Protein AF-A0A497DJP7-F1 (afdb_monomer_lite)

pLDDT: mean 94.41, std 4.67, range [78.5, 98.56]

Structure (mmCIF, N/CA/C/O backbone):
data_AF-A0A497DJP7-F1
#
_entry.id   AF-A0A497DJP7-F1
#
loop_
_atom_site.group_PDB
_atom_site.id
_atom_site.type_symbol
_atom_site.label_atom_id
_atom_site.label_alt_id
_atom_site.label_comp_id
_atom_site.label_asym_id
_atom_site.label_entity_id
_atom_site.label_seq_id
_atom_site.pdbx_PDB_ins_code
_atom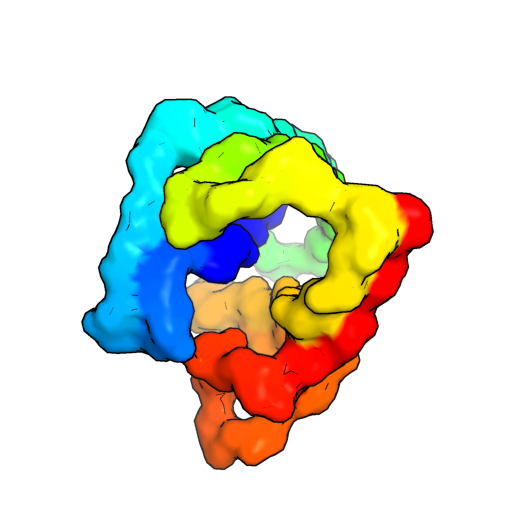_site.Cartn_x
_atom_site.Cartn_y
_atom_site.Cartn_z
_atom_site.occupancy
_atom_site.B_iso_or_equiv
_atom_site.auth_seq_id
_atom_site.auth_comp_id
_atom_site.auth_asym_id
_atom_site.auth_atom_id
_atom_site.pdbx_PDB_model_num
ATOM 1 N N . ASN A 1 1 ? -5.867 5.250 1.575 1.00 94.81 1 ASN A N 1
ATOM 2 C CA . ASN A 1 1 ? -5.118 4.385 0.644 1.00 94.81 1 ASN A CA 1
ATOM 3 C C . ASN A 1 1 ? -3.661 4.431 1.041 1.00 94.81 1 ASN A C 1
ATOM 5 O O . ASN A 1 1 ? -3.212 5.450 1.555 1.00 94.81 1 ASN A O 1
ATOM 9 N N . PHE A 1 2 ? -2.956 3.349 0.753 1.00 97.50 2 PHE A N 1
ATOM 10 C CA . PHE A 1 2 ? -1.506 3.320 0.703 1.00 97.50 2 PHE A CA 1
ATOM 11 C C . PHE A 1 2 ? -1.133 2.933 -0.726 1.00 97.50 2 PHE A C 1
ATOM 13 O O . PHE A 1 2 ? -1.683 1.970 -1.261 1.00 97.50 2 PHE A O 1
ATOM 20 N N . GLU A 1 3 ? -0.274 3.719 -1.358 1.00 97.69 3 GLU A N 1
ATOM 21 C CA . GLU A 1 3 ? 0.263 3.469 -2.692 1.00 97.69 3 GLU A CA 1
ATOM 22 C C . GLU A 1 3 ? 1.777 3.381 -2.574 1.00 97.69 3 GLU A C 1
ATOM 24 O O . GLU A 1 3 ? 2.403 4.250 -1.972 1.00 97.69 3 GLU A O 1
ATOM 29 N N . ILE A 1 4 ? 2.357 2.303 -3.096 1.00 98.19 4 ILE A N 1
ATOM 30 C CA . ILE A 1 4 ? 3.790 2.051 -3.004 1.00 98.19 4 ILE A CA 1
ATOM 31 C C . ILE A 1 4 ? 4.287 1.653 -4.389 1.00 98.19 4 ILE A C 1
ATOM 33 O O . ILE A 1 4 ? 3.709 0.773 -5.032 1.00 98.19 4 ILE A O 1
ATOM 37 N N . ASN A 1 5 ? 5.323 2.334 -4.878 1.00 97.12 5 ASN A N 1
ATOM 38 C CA . ASN A 1 5 ? 5.939 1.998 -6.163 1.00 97.12 5 ASN A CA 1
ATOM 39 C C . ASN A 1 5 ? 6.931 0.822 -6.020 1.00 97.12 5 ASN A C 1
ATOM 41 O O . ASN A 1 5 ? 7.230 0.366 -4.917 1.00 97.12 5 ASN A O 1
ATOM 45 N N . ALA A 1 6 ? 7.467 0.331 -7.140 1.00 96.75 6 ALA A N 1
ATOM 46 C CA . ALA A 1 6 ? 8.333 -0.855 -7.163 1.00 96.75 6 ALA A CA 1
ATOM 47 C C . ALA A 1 6 ? 9.664 -0.699 -6.394 1.00 96.75 6 ALA A C 1
ATOM 49 O O . ALA A 1 6 ? 10.309 -1.700 -6.098 1.00 96.75 6 ALA A O 1
ATOM 50 N N . ILE A 1 7 ? 10.050 0.535 -6.050 1.00 97.31 7 ILE A N 1
ATOM 51 C CA . ILE A 1 7 ? 11.262 0.863 -5.281 1.00 97.31 7 ILE A CA 1
ATOM 52 C C . ILE A 1 7 ? 10.952 1.221 -3.819 1.00 97.31 7 ILE A C 1
ATOM 54 O O . ILE A 1 7 ? 11.811 1.701 -3.083 1.00 97.31 7 ILE A O 1
ATOM 58 N N . GLY A 1 8 ? 9.711 0.995 -3.378 1.00 97.62 8 GLY A N 1
ATOM 59 C CA . GLY A 1 8 ? 9.308 1.154 -1.984 1.00 97.62 8 GLY A CA 1
ATOM 60 C C . GLY A 1 8 ? 8.992 2.588 -1.552 1.00 97.62 8 GLY A C 1
ATOM 61 O O . GLY A 1 8 ? 8.848 2.815 -0.352 1.00 97.62 8 GLY A O 1
ATOM 62 N N . THR A 1 9 ? 8.867 3.553 -2.472 1.00 97.50 9 THR A N 1
ATOM 63 C CA . THR A 1 9 ? 8.398 4.911 -2.144 1.00 97.50 9 THR A CA 1
ATOM 64 C C . THR A 1 9 ? 6.911 4.882 -1.822 1.00 97.50 9 THR A C 1
ATOM 66 O O . THR A 1 9 ? 6.120 4.374 -2.617 1.00 97.50 9 THR A O 1
ATOM 69 N N . VAL A 1 10 ? 6.533 5.457 -0.682 1.00 98.06 10 VAL A N 1
ATOM 70 C CA . VAL A 1 10 ? 5.177 5.372 -0.133 1.00 98.06 10 VAL A CA 1
ATOM 71 C C . VAL A 1 10 ? 4.426 6.692 -0.292 1.00 98.06 10 VAL A C 1
ATOM 73 O O . VAL A 1 10 ? 4.953 7.766 -0.018 1.00 98.06 10 VAL A O 1
ATOM 76 N N . LEU A 1 11 ? 3.154 6.589 -0.661 1.00 97.25 11 LEU A N 1
ATOM 77 C CA . LEU A 1 11 ? 2.143 7.631 -0.561 1.00 97.25 11 LEU A CA 1
ATOM 78 C C . LEU A 1 11 ? 0.993 7.115 0.313 1.00 97.25 11 LEU A C 1
ATOM 80 O O . LEU A 1 11 ? 0.479 6.019 0.095 1.00 97.25 11 LEU A O 1
ATOM 84 N N . GLY A 1 12 ? 0.545 7.920 1.275 1.00 96.88 12 GLY A N 1
ATOM 85 C CA . GLY A 1 12 ? -0.605 7.599 2.118 1.00 96.88 12 GLY A CA 1
ATOM 86 C C . GLY A 1 12 ? -1.581 8.763 2.202 1.00 96.88 12 GLY A C 1
ATOM 87 O O . GLY A 1 12 ? -1.180 9.913 2.388 1.00 96.88 12 GLY A O 1
ATOM 88 N N . ALA A 1 13 ? -2.874 8.468 2.083 1.00 95.62 13 ALA A N 1
ATOM 89 C CA . ALA A 1 13 ? -3.923 9.458 2.294 1.00 95.62 13 ALA A CA 1
ATOM 90 C C . ALA A 1 13 ? -5.208 8.841 2.863 1.00 95.62 13 ALA A C 1
ATOM 92 O O . ALA A 1 13 ? -5.523 7.670 2.643 1.00 95.62 13 ALA A O 1
ATOM 93 N N . PHE A 1 14 ? -5.993 9.646 3.570 1.00 94.38 14 PHE A N 1
ATOM 94 C CA . PHE A 1 14 ? -7.243 9.245 4.206 1.00 94.38 14 PHE A CA 1
ATOM 95 C C . PHE A 1 14 ? -8.385 10.174 3.800 1.00 94.38 14 PHE A C 1
ATOM 97 O O . PHE A 1 14 ? -8.211 11.384 3.719 1.00 94.38 14 PHE A O 1
ATOM 104 N N . GLY A 1 15 ? -9.565 9.619 3.540 1.00 90.56 15 GLY A N 1
ATOM 105 C CA . GLY A 1 15 ? -10.741 10.399 3.170 1.00 90.56 15 GLY A CA 1
ATOM 106 C C . GLY A 1 15 ? -11.791 9.560 2.454 1.00 90.56 15 GLY A C 1
ATOM 107 O O . GLY A 1 15 ? -11.503 8.469 1.955 1.00 90.56 15 GLY A O 1
ATOM 108 N N . LYS A 1 16 ? -13.016 10.088 2.403 1.00 81.12 16 LYS A N 1
ATOM 109 C CA . LYS A 1 16 ? -14.198 9.384 1.880 1.00 81.12 16 LYS A CA 1
ATOM 110 C C . LYS A 1 16 ? -14.104 9.074 0.381 1.00 81.12 16 LYS A C 1
ATOM 112 O O . LYS A 1 16 ? -14.592 8.039 -0.060 1.00 81.12 16 LYS A O 1
ATOM 117 N N . ASP A 1 17 ? -13.483 9.963 -0.389 1.00 78.94 17 ASP A N 1
ATOM 118 C CA . ASP A 1 17 ? -13.320 9.857 -1.841 1.00 78.94 17 ASP A CA 1
ATOM 119 C C . ASP A 1 17 ? -11.981 10.470 -2.290 1.00 78.94 17 ASP A C 1
ATOM 121 O O . ASP A 1 17 ? -11.126 10.768 -1.457 1.00 78.94 17 ASP A O 1
ATOM 125 N N . ARG A 1 18 ? -11.769 10.611 -3.605 1.00 78.50 18 ARG A N 1
ATOM 126 C CA . ARG A 1 18 ? -10.549 11.187 -4.201 1.00 78.50 18 ARG A CA 1
ATOM 127 C C . ARG A 1 18 ? -10.429 12.712 -4.089 1.00 78.50 18 ARG A C 1
ATOM 129 O O . ARG A 1 18 ? -9.335 13.231 -4.264 1.00 78.50 18 ARG A O 1
ATOM 136 N N . HIS A 1 19 ? -11.520 13.432 -3.840 1.00 81.38 19 HIS A N 1
ATOM 137 C CA . HIS A 1 19 ? -11.554 14.898 -3.857 1.00 81.38 19 HIS A CA 1
ATOM 138 C C . HIS A 1 19 ? -11.325 15.515 -2.474 1.00 81.38 19 HIS A C 1
ATOM 140 O O . HIS A 1 19 ? -10.943 16.678 -2.383 1.00 81.38 19 HIS A O 1
ATOM 146 N N . LYS A 1 20 ? -11.557 14.757 -1.396 1.00 81.00 20 LYS A N 1
ATOM 147 C CA . LYS A 1 20 ? -11.434 15.237 -0.010 1.00 81.00 20 LYS A CA 1
ATOM 148 C C . LYS A 1 20 ? -10.549 14.315 0.822 1.00 81.00 20 LYS A C 1
ATOM 150 O O . LYS A 1 20 ? -11.035 13.640 1.732 1.00 81.00 20 LYS A O 1
ATOM 155 N N . ARG A 1 21 ? -9.259 14.261 0.478 1.00 89.25 21 ARG A N 1
ATOM 156 C CA . ARG A 1 21 ? -8.266 13.465 1.208 1.00 89.25 21 ARG A CA 1
ATOM 157 C C . ARG A 1 21 ? -7.293 14.318 2.001 1.00 89.25 21 ARG A C 1
ATOM 159 O O . ARG A 1 21 ? -6.850 15.363 1.542 1.00 89.25 21 ARG A O 1
ATOM 166 N N . LEU A 1 22 ? -6.944 13.808 3.172 1.00 93.62 22 LEU A N 1
ATOM 167 C CA . LEU A 1 22 ? -5.860 14.277 4.014 1.00 93.62 22 LEU A CA 1
ATOM 168 C C . LEU A 1 22 ? -4.657 13.369 3.771 1.00 93.62 22 LEU A C 1
ATOM 170 O O . LEU A 1 22 ? -4.761 12.151 3.932 1.00 93.62 22 LEU A O 1
ATOM 174 N N . HIS A 1 23 ? -3.533 13.947 3.361 1.00 95.06 23 HIS A N 1
ATOM 175 C CA . HIS A 1 23 ? -2.282 13.201 3.282 1.00 95.06 23 HIS A CA 1
ATOM 176 C C . HIS A 1 23 ? -1.799 12.852 4.686 1.00 95.06 23 HIS A C 1
ATOM 178 O O . HIS A 1 23 ? -1.940 13.646 5.619 1.00 95.06 23 HIS A O 1
ATOM 184 N N . LEU A 1 24 ? -1.255 11.647 4.833 1.00 96.25 24 LEU A N 1
ATOM 185 C CA . LEU A 1 24 ? -0.600 11.265 6.075 1.00 96.25 24 LEU A CA 1
ATOM 186 C C . LEU A 1 24 ? 0.683 12.097 6.228 1.00 96.25 24 LEU A C 1
ATOM 188 O O . LEU A 1 24 ? 1.410 12.247 5.245 1.00 96.25 24 LEU A O 1
ATOM 192 N N . PRO A 1 25 ? 0.983 12.613 7.431 1.00 95.94 25 PRO A N 1
ATOM 193 C CA . PRO A 1 25 ? 2.267 13.247 7.699 1.00 95.94 25 PRO A CA 1
ATOM 194 C C . PRO A 1 25 ? 3.441 12.285 7.478 1.00 95.94 25 PRO A C 1
ATOM 196 O O . PRO A 1 25 ? 3.334 11.088 7.761 1.00 95.94 25 PRO A O 1
ATOM 199 N N . ASP A 1 26 ? 4.593 12.825 7.079 1.00 95.88 26 ASP A N 1
ATOM 200 C CA . ASP A 1 26 ? 5.815 12.047 6.828 1.00 95.88 26 ASP A CA 1
ATOM 201 C C . ASP A 1 26 ? 6.256 11.213 8.039 1.00 95.88 26 ASP A C 1
ATOM 203 O O . ASP A 1 26 ? 6.796 10.123 7.880 1.00 95.88 26 ASP A O 1
ATOM 207 N N . SER A 1 27 ? 5.969 11.679 9.260 1.00 96.75 27 SER A N 1
ATOM 208 C CA . SER A 1 27 ? 6.259 10.964 10.511 1.00 96.75 27 SER A CA 1
ATOM 209 C C . SER A 1 27 ? 5.479 9.655 10.687 1.00 96.75 27 SER A C 1
ATOM 211 O O . SER A 1 27 ? 5.882 8.816 11.495 1.00 96.75 27 SER A O 1
ATOM 213 N N . PHE A 1 28 ? 4.370 9.481 9.964 1.00 97.31 28 PHE A N 1
ATOM 214 C CA . PHE A 1 28 ? 3.626 8.224 9.888 1.00 97.31 28 PHE A CA 1
ATOM 215 C C . PHE A 1 28 ? 4.040 7.407 8.667 1.00 97.31 28 PHE A C 1
ATOM 217 O O . PHE A 1 28 ? 4.189 6.194 8.779 1.00 97.31 28 PHE A O 1
ATOM 224 N N . LEU A 1 29 ? 4.263 8.058 7.520 1.00 97.19 29 LEU A N 1
ATOM 225 C CA . LEU A 1 29 ? 4.703 7.375 6.299 1.00 97.19 29 LEU A CA 1
ATOM 226 C C . LEU A 1 29 ? 6.058 6.685 6.483 1.00 97.19 29 LEU A C 1
ATOM 228 O O . LEU A 1 29 ? 6.226 5.557 6.033 1.00 97.19 29 LEU A O 1
ATOM 232 N N . SER A 1 30 ? 6.991 7.316 7.200 1.00 96.44 30 SER A N 1
ATOM 233 C CA . SER A 1 30 ? 8.323 6.764 7.481 1.00 96.44 30 SER A CA 1
ATOM 234 C C . SER A 1 30 ? 8.318 5.528 8.385 1.00 96.44 30 SER A C 1
ATOM 236 O O . SER A 1 30 ? 9.340 4.856 8.489 1.00 96.44 30 SER A O 1
ATOM 238 N N . ARG A 1 31 ? 7.183 5.211 9.025 1.00 97.69 31 ARG A N 1
ATOM 239 C CA . ARG A 1 31 ? 7.011 3.994 9.834 1.00 97.69 31 ARG A CA 1
ATOM 240 C C . ARG A 1 31 ? 6.594 2.784 9.005 1.00 97.69 31 ARG A C 1
ATOM 242 O O . ARG A 1 31 ? 6.647 1.670 9.508 1.00 97.69 31 ARG A O 1
ATOM 249 N N . ILE A 1 32 ? 6.133 2.992 7.771 1.00 98.31 32 ILE A N 1
ATOM 250 C CA . ILE A 1 32 ? 5.796 1.892 6.870 1.00 98.31 32 ILE A CA 1
ATOM 251 C C . ILE A 1 32 ? 7.104 1.299 6.362 1.00 98.31 32 ILE A C 1
ATOM 253 O O . ILE A 1 32 ? 7.855 1.956 5.640 1.00 98.31 32 ILE A O 1
ATOM 257 N N . GLU A 1 33 ? 7.372 0.050 6.722 1.00 98.38 33 GLU A N 1
ATOM 258 C CA . GLU A 1 33 ? 8.567 -0.641 6.256 1.00 98.38 33 GLU A CA 1
ATOM 259 C C . GLU A 1 33 ? 8.305 -1.227 4.873 1.00 98.38 33 GLU A C 1
ATOM 261 O O . GLU A 1 33 ? 7.294 -1.896 4.644 1.00 98.38 33 GLU A O 1
ATOM 266 N N . THR A 1 34 ? 9.227 -0.989 3.941 1.00 98.44 34 THR A N 1
ATOM 267 C CA . THR A 1 34 ? 9.155 -1.515 2.577 1.00 98.44 34 THR A CA 1
ATOM 268 C C . THR A 1 34 ? 10.426 -2.283 2.238 1.00 98.44 34 THR A C 1
ATOM 270 O O . THR A 1 34 ? 11.544 -1.807 2.464 1.00 98.44 34 THR A O 1
ATOM 273 N N . THR A 1 35 ? 10.259 -3.482 1.678 1.00 98.56 35 THR A N 1
ATOM 274 C CA . THR A 1 35 ? 11.360 -4.325 1.185 1.00 98.56 35 THR A CA 1
ATOM 275 C C . THR A 1 35 ? 11.151 -4.600 -0.306 1.00 98.56 35 THR A C 1
ATOM 277 O O . THR A 1 35 ? 10.519 -5.598 -0.659 1.00 98.56 35 THR A O 1
ATOM 280 N N . PRO A 1 36 ? 11.599 -3.684 -1.186 1.00 98.12 36 PRO A N 1
ATOM 281 C CA . PRO A 1 36 ? 11.538 -3.856 -2.636 1.00 98.12 36 PRO A CA 1
ATOM 282 C C . PRO A 1 36 ? 12.675 -4.755 -3.141 1.00 98.12 36 PRO A C 1
ATOM 284 O O . PRO A 1 36 ? 13.835 -4.558 -2.778 1.00 98.12 36 PRO A O 1
ATOM 287 N N . SER A 1 37 ? 12.374 -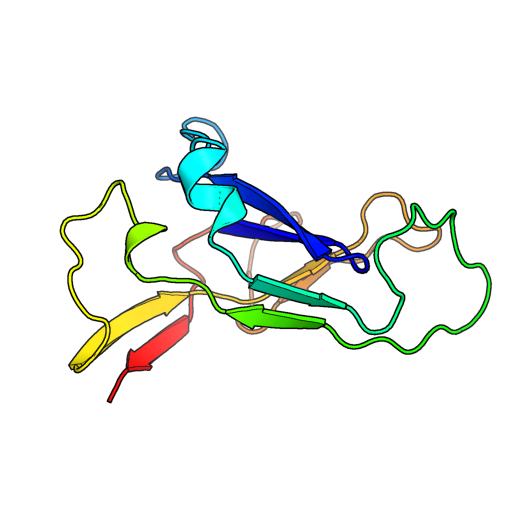5.695 -4.041 1.00 98.00 37 SER A N 1
ATOM 288 C CA . SER A 1 37 ? 13.400 -6.561 -4.645 1.00 98.00 37 SER A CA 1
ATOM 289 C C . SER A 1 37 ? 14.285 -5.845 -5.675 1.00 98.00 37 SER A C 1
ATOM 291 O O . SER A 1 37 ? 15.349 -6.351 -6.016 1.00 98.00 37 SER A O 1
ATOM 293 N N . LEU A 1 38 ? 13.853 -4.688 -6.192 1.00 95.94 38 LEU A N 1
ATOM 294 C CA . LEU A 1 38 ? 14.594 -3.891 -7.183 1.00 95.94 38 LEU A CA 1
ATOM 295 C C . LEU A 1 38 ? 15.540 -2.854 -6.555 1.00 95.94 38 LEU A C 1
ATOM 297 O O . LEU A 1 38 ? 16.161 -2.078 -7.274 1.00 95.94 38 LEU A O 1
ATOM 301 N N . GLY A 1 39 ? 15.647 -2.820 -5.225 1.00 96.31 39 GLY A N 1
ATOM 302 C CA . GLY A 1 39 ? 16.353 -1.754 -4.519 1.00 96.31 39 GLY A CA 1
ATOM 303 C C . GLY A 1 39 ? 15.517 -0.477 -4.387 1.00 96.31 39 GLY A C 1
ATOM 304 O O . GLY A 1 39 ? 14.307 -0.481 -4.613 1.00 96.31 39 GLY A O 1
ATOM 305 N N . ARG A 1 40 ? 16.164 0.606 -3.940 1.00 97.06 40 ARG A N 1
ATOM 306 C CA . ARG A 1 40 ? 15.509 1.888 -3.605 1.00 97.06 40 ARG A CA 1
ATOM 307 C C . ARG A 1 40 ? 15.907 3.051 -4.510 1.00 97.06 40 ARG A C 1
ATOM 309 O O . ARG A 1 40 ? 15.336 4.132 -4.385 1.00 97.06 40 ARG A O 1
ATOM 316 N N . ASP A 1 41 ? 16.881 2.842 -5.386 1.00 96.38 41 ASP A N 1
ATOM 317 C CA . ASP A 1 41 ? 17.313 3.870 -6.324 1.00 96.38 41 ASP A CA 1
ATOM 318 C C . ASP A 1 41 ? 16.214 4.147 -7.350 1.00 96.38 41 ASP A C 1
ATOM 320 O O . ASP A 1 41 ? 15.377 3.292 -7.637 1.00 96.38 41 ASP A O 1
ATOM 324 N N . SER A 1 42 ? 16.197 5.360 -7.902 1.00 93.81 42 SER A N 1
ATOM 325 C CA . SER A 1 42 ? 15.249 5.694 -8.963 1.00 93.81 42 SER A CA 1
ATOM 326 C C . SER A 1 42 ? 15.523 4.832 -10.191 1.00 93.81 42 SER A C 1
ATOM 328 O O . SER A 1 42 ? 16.648 4.785 -10.683 1.00 93.81 42 SER A O 1
ATOM 330 N N . ILE A 1 43 ? 14.476 4.201 -10.714 1.00 90.44 43 ILE A N 1
ATOM 331 C CA . ILE A 1 43 ? 14.548 3.356 -11.904 1.00 90.44 43 ILE A CA 1
ATOM 332 C C . ILE A 1 43 ? 13.807 4.065 -13.035 1.00 90.44 43 ILE A C 1
ATOM 334 O O . ILE A 1 43 ? 12.659 4.487 -12.871 1.00 90.44 43 ILE A O 1
ATOM 338 N N . GLU A 1 44 ? 14.472 4.220 -14.178 1.00 86.38 44 GLU A N 1
ATOM 339 C CA . GLU A 1 44 ? 13.811 4.661 -15.405 1.00 86.38 44 GLU A CA 1
ATOM 340 C C . GLU A 1 44 ? 12.904 3.557 -15.968 1.00 86.38 44 GLU A C 1
ATOM 342 O O . GLU A 1 44 ? 12.801 2.461 -15.424 1.00 86.38 44 GLU A O 1
ATOM 347 N N . SER A 1 45 ? 12.185 3.831 -17.055 1.00 80.25 45 SER A N 1
ATOM 348 C CA . SER A 1 45 ? 11.313 2.809 -17.638 1.00 80.25 45 SER A CA 1
ATOM 349 C C . SER A 1 45 ? 12.124 1.585 -18.073 1.00 80.25 45 SER A C 1
ATOM 351 O O . SER A 1 45 ? 13.007 1.689 -18.917 1.00 80.25 45 SER A O 1
ATOM 353 N N . LEU A 1 46 ? 11.797 0.422 -17.508 1.00 81.25 46 LEU A N 1
ATOM 354 C CA . LEU A 1 46 ? 12.367 -0.859 -17.914 1.00 81.25 46 LEU A CA 1
ATOM 355 C C . LEU A 1 46 ? 11.623 -1.349 -19.163 1.00 81.25 46 LEU A C 1
ATOM 357 O O . LEU A 1 46 ? 10.410 -1.561 -19.126 1.00 81.25 46 LEU A O 1
ATOM 361 N N . ASP A 1 47 ? 12.339 -1.498 -20.277 1.00 80.00 47 ASP A N 1
ATOM 362 C CA . ASP A 1 47 ? 11.776 -1.986 -21.547 1.00 80.00 47 ASP A CA 1
ATOM 363 C C . ASP A 1 47 ? 11.703 -3.519 -21.627 1.00 80.00 47 ASP A C 1
ATOM 365 O O . ASP A 1 47 ? 11.016 -4.074 -22.488 1.00 80.00 47 ASP A O 1
ATOM 369 N N . GLU A 1 48 ? 12.404 -4.208 -20.731 1.00 85.56 48 GLU A N 1
ATOM 370 C CA . GLU A 1 48 ? 12.461 -5.662 -20.666 1.00 85.56 48 GLU A CA 1
ATOM 371 C C . GLU A 1 48 ? 11.460 -6.252 -19.668 1.00 85.56 48 GLU A C 1
ATOM 373 O O . GLU A 1 48 ? 10.865 -5.570 -18.831 1.00 85.56 48 GLU A O 1
ATOM 378 N N . ARG A 1 49 ? 11.252 -7.567 -19.760 1.00 90.25 49 ARG A N 1
ATOM 379 C CA . ARG A 1 49 ? 10.403 -8.281 -18.810 1.00 90.25 49 ARG A CA 1
ATOM 380 C C . ARG A 1 49 ? 11.078 -8.306 -17.440 1.00 90.25 49 ARG A C 1
ATOM 382 O O . ARG A 1 49 ? 12.004 -9.079 -17.222 1.00 90.25 49 ARG A O 1
ATOM 389 N N . THR A 1 50 ? 10.541 -7.535 -16.505 1.00 92.50 50 THR A N 1
ATOM 390 C CA . THR A 1 50 ? 11.038 -7.470 -15.127 1.00 92.50 50 THR A CA 1
ATOM 391 C C . THR A 1 50 ? 10.128 -8.230 -14.168 1.00 92.50 50 THR A C 1
ATOM 393 O O . THR A 1 50 ? 8.921 -7.985 -14.114 1.00 92.50 50 THR A O 1
ATOM 396 N N . THR A 1 51 ? 10.719 -9.115 -13.368 1.00 95.94 51 THR A N 1
ATOM 397 C CA . THR A 1 51 ? 10.071 -9.716 -12.197 1.00 95.94 51 THR A CA 1
ATOM 398 C C . THR A 1 51 ? 10.512 -8.958 -10.955 1.00 95.94 51 THR A C 1
ATOM 400 O O . THR A 1 51 ? 11.702 -8.704 -10.781 1.00 95.94 51 THR A O 1
ATOM 403 N N . TRP A 1 52 ? 9.567 -8.605 -10.091 1.00 96.56 52 TRP A N 1
ATOM 404 C CA . TRP A 1 52 ? 9.867 -7.972 -8.815 1.00 96.56 52 TRP A CA 1
ATOM 405 C C . TRP A 1 52 ? 8.829 -8.324 -7.763 1.00 96.56 52 TRP A C 1
ATOM 407 O O . TRP A 1 52 ? 7.683 -8.649 -8.078 1.00 96.56 52 TRP A O 1
ATOM 417 N N . GLU A 1 53 ? 9.256 -8.218 -6.514 1.00 98.31 53 GLU A N 1
ATOM 418 C CA . GLU A 1 53 ? 8.442 -8.415 -5.326 1.00 98.31 53 GLU A CA 1
ATOM 419 C C . GLU A 1 53 ? 8.573 -7.194 -4.412 1.00 98.31 53 GLU A C 1
ATOM 421 O O . GLU A 1 53 ? 9.574 -6.469 -4.436 1.00 98.31 53 GLU A O 1
ATOM 426 N N . LEU A 1 54 ? 7.539 -6.955 -3.608 1.00 98.31 54 LEU A N 1
ATOM 427 C CA . LEU A 1 54 ? 7.510 -5.889 -2.617 1.00 98.31 54 LEU A CA 1
ATOM 428 C C . LEU A 1 54 ? 6.749 -6.368 -1.386 1.00 98.31 54 LEU A C 1
ATOM 430 O O . LEU A 1 54 ? 5.556 -6.662 -1.463 1.00 98.31 54 LEU A O 1
ATOM 434 N N . SER A 1 55 ? 7.443 -6.379 -0.252 1.00 98.31 55 SER A N 1
ATOM 435 C CA . SER A 1 55 ? 6.856 -6.661 1.058 1.00 98.31 55 SER A CA 1
ATOM 436 C C . SER A 1 55 ? 6.673 -5.372 1.851 1.00 98.31 55 SER A C 1
ATOM 438 O O . SER A 1 55 ? 7.519 -4.475 1.783 1.00 98.31 55 SER A O 1
ATOM 440 N N . LEU A 1 56 ? 5.574 -5.292 2.604 1.00 98.25 56 LEU A N 1
ATOM 441 C CA . LEU A 1 56 ? 5.189 -4.125 3.393 1.00 98.25 56 LEU A CA 1
ATOM 442 C C . LEU A 1 56 ? 4.888 -4.535 4.835 1.00 98.25 56 LEU A C 1
ATOM 444 O O . LEU A 1 56 ? 4.161 -5.503 5.055 1.00 98.25 56 LEU A O 1
ATOM 448 N N . VAL A 1 57 ? 5.360 -3.745 5.795 1.00 98.31 57 VAL A N 1
ATOM 449 C CA . VAL A 1 57 ? 4.845 -3.740 7.170 1.00 98.31 57 VAL A CA 1
ATOM 450 C C . VAL A 1 57 ? 4.167 -2.395 7.378 1.00 98.31 57 VAL A C 1
ATOM 452 O O . VAL A 1 57 ? 4.808 -1.353 7.267 1.00 98.31 57 VAL A O 1
ATOM 455 N N . ILE A 1 58 ? 2.857 -2.409 7.628 1.00 97.56 58 ILE A N 1
ATOM 456 C CA . ILE A 1 58 ? 2.051 -1.201 7.843 1.00 97.56 58 ILE A CA 1
ATOM 457 C C . ILE A 1 58 ? 1.633 -1.178 9.318 1.00 97.56 58 ILE A C 1
ATOM 459 O O . ILE A 1 58 ? 0.709 -1.908 9.686 1.00 97.56 58 ILE A O 1
ATOM 463 N N . PRO A 1 59 ? 2.300 -0.379 10.170 1.00 96.94 59 PRO A N 1
ATOM 464 C CA . PRO A 1 59 ? 1.954 -0.292 11.586 1.00 96.94 59 PRO A CA 1
ATOM 465 C C . PRO A 1 59 ? 0.551 0.277 11.810 1.00 96.94 59 PRO A C 1
ATOM 467 O O . PRO A 1 59 ? 0.062 1.086 11.013 1.00 96.94 59 PRO A O 1
ATOM 470 N N . ILE A 1 60 ? -0.092 -0.104 12.915 1.00 96.38 60 ILE A N 1
ATOM 471 C CA . ILE A 1 60 ? -1.466 0.313 13.233 1.00 96.38 60 ILE A CA 1
ATOM 472 C C . ILE A 1 60 ? -1.587 1.835 13.397 1.00 96.38 60 ILE A C 1
ATOM 474 O O . ILE A 1 60 ? -2.586 2.441 13.021 1.00 96.38 60 ILE A O 1
ATOM 478 N N . GLU A 1 61 ? -0.516 2.483 13.847 1.00 95.44 61 GLU A N 1
ATOM 479 C CA . GLU A 1 61 ? -0.422 3.925 14.058 1.00 95.44 61 GLU A CA 1
ATOM 480 C C . GLU A 1 61 ? -0.538 4.716 12.751 1.00 95.44 61 GLU A C 1
ATOM 482 O O . GLU A 1 61 ? -0.847 5.906 12.769 1.00 95.44 61 GLU A O 1
ATOM 487 N N . THR A 1 62 ? -0.306 4.073 11.600 1.00 96.38 62 THR A N 1
ATOM 488 C CA . THR A 1 62 ? -0.497 4.701 10.284 1.00 96.38 62 THR A CA 1
ATOM 489 C C . THR A 1 62 ? -1.971 4.966 9.983 1.00 96.38 62 THR A C 1
ATOM 491 O O . THR A 1 62 ? -2.289 5.872 9.212 1.00 96.38 62 THR A O 1
ATOM 494 N N . PHE A 1 63 ? -2.897 4.280 10.661 1.00 95.44 63 PHE A N 1
ATOM 495 C CA . PHE A 1 63 ? -4.324 4.598 10.655 1.00 95.44 63 PHE A CA 1
ATOM 496 C C . PHE A 1 63 ? -4.644 5.774 11.599 1.00 95.44 63 PHE A C 1
ATOM 498 O O . PHE A 1 63 ? -5.655 5.766 12.297 1.00 95.44 63 PHE A O 1
ATOM 505 N N . HIS A 1 64 ? -3.805 6.816 11.591 1.00 93.50 64 HIS A N 1
ATOM 506 C CA . HIS A 1 64 ? -3.807 7.948 12.529 1.00 93.50 64 HIS A CA 1
ATOM 507 C C . HIS A 1 64 ? -5.138 8.718 12.623 1.00 93.50 64 HIS A C 1
ATOM 509 O O . HIS A 1 64 ? -5.448 9.309 13.652 1.00 93.50 64 HIS A O 1
ATOM 515 N N . PHE A 1 65 ? -5.945 8.707 11.559 1.00 92.81 65 PHE A N 1
ATOM 516 C CA . PHE A 1 65 ? -7.270 9.341 11.540 1.00 92.81 65 PHE A CA 1
ATOM 517 C C . PHE A 1 65 ? -8.388 8.461 12.126 1.00 92.81 65 PHE A C 1
ATOM 519 O O . PHE A 1 65 ? -9.560 8.830 12.063 1.00 92.81 65 PHE A O 1
ATOM 526 N N . SER A 1 66 ? -8.044 7.287 12.654 1.00 91.50 66 SER A N 1
ATOM 527 C CA . SER A 1 66 ? -8.957 6.354 13.311 1.00 91.50 66 SER A CA 1
ATOM 528 C C . SER A 1 66 ? -8.590 6.182 14.785 1.00 91.50 66 SER A C 1
ATOM 530 O O . SER A 1 66 ? -7.489 6.522 15.204 1.00 91.50 66 SER A O 1
ATOM 532 N N . THR A 1 67 ? -9.505 5.614 15.567 1.00 92.31 67 THR A N 1
ATOM 533 C CA . THR A 1 67 ? -9.267 5.209 16.963 1.00 92.31 67 THR A CA 1
ATOM 534 C C . THR A 1 67 ? -8.852 3.736 17.061 1.00 92.31 67 THR A C 1
ATOM 536 O O . THR A 1 67 ? -9.170 3.066 18.038 1.00 92.31 67 THR A O 1
ATOM 539 N N . LEU A 1 68 ? -8.254 3.190 16.000 1.00 94.19 68 LEU A N 1
ATOM 540 C CA . LEU A 1 68 ? -7.912 1.778 15.901 1.00 94.19 68 LEU A CA 1
ATOM 541 C C . LEU A 1 68 ? -6.624 1.489 16.680 1.00 94.19 68 LEU A C 1
ATOM 543 O O . LEU A 1 68 ? -5.571 2.029 16.353 1.00 94.19 68 LEU A O 1
ATOM 547 N N . GLU A 1 69 ? -6.708 0.623 17.688 1.00 94.88 69 GLU A N 1
ATOM 548 C CA . GLU A 1 69 ? -5.559 0.243 18.530 1.00 94.88 69 GLU A CA 1
ATOM 549 C C . GLU A 1 69 ? -4.981 -1.131 18.162 1.00 94.88 69 GLU A C 1
ATOM 551 O O . GLU A 1 69 ? -3.814 -1.417 18.411 1.00 94.88 69 GLU A O 1
ATOM 556 N N . THR A 1 70 ? -5.791 -1.992 17.545 1.00 95.88 70 THR A N 1
ATOM 557 C CA . THR A 1 70 ? -5.416 -3.345 17.126 1.00 95.88 70 THR A CA 1
ATOM 558 C C . THR A 1 70 ? -6.231 -3.762 15.907 1.00 95.88 70 THR A C 1
ATOM 560 O O . THR A 1 70 ? -7.323 -3.244 15.681 1.00 95.88 70 THR A O 1
ATOM 563 N N . LEU A 1 71 ? -5.702 -4.706 15.127 1.00 95.31 71 LEU A N 1
ATOM 564 C CA . LEU A 1 71 ? -6.449 -5.373 14.060 1.00 95.31 71 LEU A CA 1
ATOM 565 C C . LEU A 1 71 ? -7.070 -6.693 14.510 1.00 95.31 71 LEU A C 1
ATOM 567 O O . LEU A 1 71 ? -7.936 -7.189 13.808 1.00 95.31 71 LEU A O 1
ATOM 571 N N . SER A 1 72 ? -6.663 -7.279 15.639 1.00 96.38 72 SER A N 1
ATOM 572 C CA . SER A 1 72 ? -7.187 -8.595 16.026 1.00 96.38 72 SER A CA 1
ATOM 573 C C . SER A 1 72 ? -8.701 -8.540 16.245 1.00 96.38 72 SER A C 1
ATOM 575 O O . SER A 1 72 ? -9.208 -7.644 16.924 1.00 96.38 72 SER A O 1
ATOM 577 N N . GLY A 1 73 ? -9.418 -9.469 15.614 1.00 96.44 73 GLY A N 1
ATOM 578 C CA . GLY A 1 73 ? -10.878 -9.526 15.606 1.00 96.44 73 GLY A CA 1
ATOM 579 C C . GLY A 1 73 ? -11.575 -8.464 14.747 1.00 96.44 73 GLY A C 1
ATOM 580 O O . GLY A 1 73 ? -12.799 -8.353 14.810 1.00 96.44 73 GLY A O 1
ATOM 581 N N . VAL A 1 74 ? -10.846 -7.656 13.968 1.00 96.44 74 VAL A N 1
ATOM 582 C CA . VAL A 1 74 ? -11.443 -6.597 13.141 1.00 96.44 74 VAL A CA 1
ATOM 583 C C . VAL A 1 74 ? -11.943 -7.163 11.815 1.00 96.44 74 VAL A C 1
ATOM 585 O O . VAL A 1 74 ? -11.180 -7.723 11.028 1.00 96.44 74 VAL A O 1
ATOM 588 N N . ASP A 1 75 ? -13.218 -6.920 11.518 1.00 96.69 75 ASP A N 1
ATOM 589 C CA . ASP A 1 75 ? -13.757 -7.033 10.166 1.00 96.69 75 ASP A CA 1
ATOM 590 C C . ASP A 1 75 ? -13.570 -5.706 9.423 1.00 96.69 75 ASP A C 1
ATOM 592 O O . ASP A 1 75 ? -14.154 -4.672 9.762 1.00 96.69 75 ASP A O 1
ATOM 596 N N . ALA A 1 76 ? -12.748 -5.733 8.381 1.00 96.06 76 ALA A N 1
ATOM 597 C CA . ALA A 1 76 ? -12.425 -4.583 7.556 1.00 96.06 76 ALA A CA 1
ATOM 598 C C . ALA A 1 76 ? -12.928 -4.762 6.122 1.00 96.06 76 ALA A C 1
ATOM 600 O O . ALA A 1 76 ? -13.163 -5.868 5.638 1.00 96.06 76 ALA A O 1
ATOM 601 N N . HIS A 1 77 ? -13.035 -3.643 5.409 1.00 96.94 77 HIS A N 1
ATOM 602 C CA . HIS A 1 77 ? -13.261 -3.637 3.970 1.00 96.94 77 HIS A CA 1
ATOM 603 C C . HIS A 1 77 ? -12.046 -3.039 3.268 1.00 96.94 77 HIS A C 1
ATOM 605 O O . HIS A 1 77 ? -11.639 -1.918 3.576 1.00 96.94 77 HIS A O 1
ATOM 611 N N . ALA A 1 78 ? -11.483 -3.763 2.304 1.00 96.88 78 ALA A N 1
ATOM 612 C CA . ALA A 1 78 ? -10.347 -3.298 1.519 1.00 96.88 78 ALA A CA 1
ATOM 613 C C . ALA A 1 78 ? -10.335 -3.876 0.100 1.00 96.88 78 ALA A C 1
ATOM 615 O O . ALA A 1 78 ? -11.090 -4.782 -0.255 1.00 96.88 78 ALA A O 1
ATOM 616 N N . ASN A 1 79 ? -9.442 -3.348 -0.729 1.00 97.94 79 ASN A N 1
ATOM 617 C CA . ASN A 1 79 ? -9.110 -3.919 -2.024 1.00 97.94 79 ASN A CA 1
ATOM 618 C C . ASN A 1 79 ? -7.619 -3.685 -2.307 1.00 97.94 79 ASN A C 1
ATOM 620 O O . ASN A 1 79 ? -7.003 -2.802 -1.707 1.00 97.94 79 ASN A O 1
ATOM 624 N N . PHE A 1 80 ? -7.056 -4.471 -3.218 1.00 98.25 80 PHE A N 1
ATOM 625 C CA . PHE A 1 80 ? -5.647 -4.427 -3.604 1.00 98.25 80 PHE A CA 1
ATOM 626 C C . PHE A 1 80 ? -5.552 -4.186 -5.103 1.00 98.25 80 PHE A C 1
ATOM 628 O O . PHE A 1 80 ? -6.359 -4.728 -5.863 1.00 98.25 80 PHE A O 1
ATOM 635 N N . TYR A 1 81 ? -4.580 -3.382 -5.525 1.00 97.94 81 TYR A N 1
ATOM 636 C CA . TYR A 1 81 ? -4.510 -2.874 -6.890 1.00 97.94 81 TYR A CA 1
ATOM 637 C C . TYR A 1 81 ? -3.117 -3.019 -7.489 1.00 97.94 81 TYR A C 1
ATOM 639 O O . TYR A 1 81 ? -2.116 -2.999 -6.776 1.00 97.94 81 TYR A O 1
ATOM 647 N N . LYS A 1 82 ? -3.064 -3.078 -8.822 1.00 97.88 82 LYS A N 1
ATOM 648 C CA . LYS A 1 82 ? -1.838 -2.890 -9.599 1.00 97.88 82 LYS A CA 1
ATOM 649 C C . LYS A 1 82 ? -2.099 -1.890 -10.716 1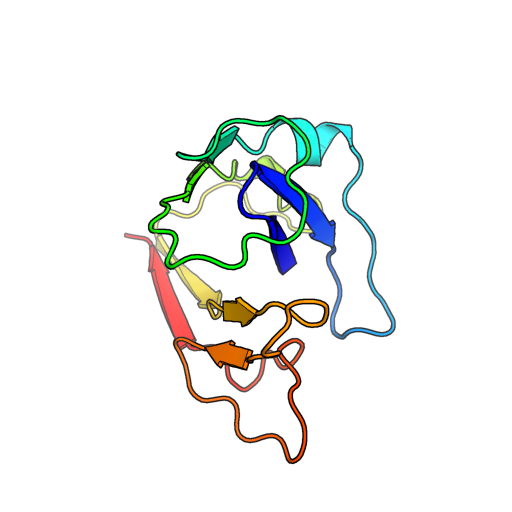.00 97.88 82 LYS A C 1
ATOM 651 O O . LYS A 1 82 ? -3.023 -2.072 -11.508 1.00 97.88 82 LYS A O 1
ATOM 656 N N . CYS A 1 83 ? -1.259 -0.865 -10.801 1.00 97.25 83 CYS A N 1
ATOM 657 C CA . CYS A 1 83 ? -1.303 0.110 -11.883 1.00 97.25 83 CYS A CA 1
ATOM 658 C C . CYS A 1 83 ? 0.087 0.548 -12.346 1.00 97.25 83 CYS A C 1
ATOM 660 O O . CYS A 1 83 ? 1.112 0.050 -11.863 1.00 97.25 83 CYS A O 1
ATOM 662 N N . GLY A 1 84 ? 0.097 1.436 -13.336 1.00 95.31 84 GLY A N 1
ATOM 663 C CA . GLY A 1 84 ? 1.295 1.969 -13.965 1.00 95.31 84 GLY A CA 1
ATOM 664 C C . GLY A 1 84 ? 0.940 2.947 -15.077 1.00 95.31 84 GLY A C 1
ATOM 665 O O . GLY A 1 84 ? 1.203 2.678 -16.242 1.00 95.31 84 GLY A O 1
ATOM 666 N N . ASP A 1 85 ? 0.320 4.067 -14.716 1.00 93.62 85 ASP A N 1
ATOM 667 C CA . ASP A 1 85 ? -0.304 5.024 -15.640 1.00 93.62 85 ASP A CA 1
ATOM 668 C C . ASP A 1 85 ? 0.671 5.615 -16.668 1.00 93.62 85 ASP A C 1
ATOM 670 O O . ASP A 1 85 ? 0.278 5.929 -17.788 1.00 93.62 85 ASP A O 1
ATOM 674 N N . LYS A 1 86 ? 1.945 5.757 -16.283 1.00 92.44 86 LYS A N 1
ATOM 675 C CA . LYS A 1 86 ? 3.027 6.289 -17.126 1.00 92.44 86 LYS A CA 1
ATOM 676 C C . LYS A 1 86 ? 3.937 5.209 -17.719 1.00 92.44 86 LYS A C 1
ATOM 678 O O . LYS A 1 86 ? 4.949 5.544 -18.325 1.00 92.44 86 LYS A O 1
ATOM 683 N N . LEU A 1 87 ? 3.617 3.929 -17.530 1.00 91.69 87 LEU A N 1
ATOM 684 C CA . LEU A 1 87 ? 4.352 2.856 -18.195 1.00 91.69 87 LEU A CA 1
ATOM 685 C C . LEU A 1 87 ? 3.997 2.829 -19.683 1.00 91.69 87 LEU A C 1
ATOM 687 O O . LEU A 1 87 ? 2.918 3.255 -20.086 1.00 91.69 87 LEU A O 1
ATOM 691 N N . LYS A 1 88 ? 4.883 2.242 -20.491 1.00 90.38 88 LYS A N 1
ATOM 692 C CA . LYS A 1 88 ? 4.679 2.029 -21.933 1.00 90.38 88 LYS A CA 1
ATOM 693 C C . LYS A 1 88 ? 3.331 1.382 -22.264 1.00 90.38 88 LYS A C 1
ATOM 695 O O . LYS A 1 88 ? 2.711 1.719 -23.267 1.00 90.38 88 LYS A O 1
ATOM 700 N N . GLN A 1 89 ? 2.883 0.461 -21.411 1.00 91.44 89 GLN A N 1
ATOM 701 C CA . GLN A 1 89 ? 1.543 -0.118 -21.452 1.00 91.44 89 GLN A CA 1
ATOM 702 C C . GLN A 1 89 ? 0.833 0.155 -20.118 1.00 91.44 89 GLN A C 1
ATOM 704 O O . GLN A 1 89 ? 1.031 -0.600 -19.155 1.00 91.44 89 GLN A O 1
ATOM 709 N N . PRO A 1 90 ? 0.023 1.226 -20.035 1.00 94.88 90 PRO A N 1
ATOM 710 C CA . PRO A 1 90 ? -0.787 1.505 -18.859 1.00 94.88 90 PRO A CA 1
ATOM 711 C C . PRO A 1 90 ? -1.771 0.370 -18.592 1.00 94.88 90 PRO A C 1
ATOM 713 O O . PRO A 1 90 ? -2.344 -0.212 -19.513 1.00 94.88 90 PRO A O 1
ATOM 716 N N . HIS A 1 91 ? -1.980 0.054 -17.322 1.00 96.12 91 HIS A N 1
ATOM 717 C CA . HIS A 1 91 ? -2.860 -1.032 -16.909 1.00 96.12 91 HIS A CA 1
ATOM 718 C C . HIS A 1 91 ? -3.444 -0.763 -15.527 1.00 96.12 91 HIS A C 1
ATOM 720 O O . HIS A 1 91 ? -2.860 -0.033 -14.728 1.00 96.12 91 HIS A O 1
ATOM 726 N N . PHE A 1 92 ? -4.593 -1.382 -15.253 1.00 97.06 92 PHE A N 1
ATOM 727 C CA . PHE A 1 92 ? -5.353 -1.222 -14.016 1.00 97.06 92 PHE A CA 1
ATOM 728 C C . PHE A 1 92 ? -5.958 -2.570 -13.623 1.00 97.06 92 PHE A C 1
ATOM 730 O O . PHE A 1 92 ? -6.820 -3.091 -14.326 1.00 97.06 92 PHE A O 1
ATOM 737 N N . LEU A 1 93 ? -5.482 -3.152 -12.525 1.00 97.69 93 LEU A N 1
ATOM 738 C CA . LEU A 1 93 ? -5.944 -4.441 -12.012 1.00 97.69 93 LEU A CA 1
ATOM 739 C C . LEU A 1 93 ? -6.387 -4.295 -10.555 1.00 97.69 93 LEU A C 1
ATOM 741 O O . LEU A 1 93 ? -5.873 -3.445 -9.825 1.00 97.69 93 LEU A O 1
ATOM 745 N N . SER A 1 94 ? -7.314 -5.152 -10.128 1.00 98.25 94 SER A N 1
ATOM 746 C CA . SER A 1 94 ? -7.853 -5.181 -8.767 1.00 98.25 94 SER A CA 1
ATOM 747 C C . SER A 1 94 ? -8.102 -6.611 -8.290 1.00 98.25 94 SER A C 1
ATOM 749 O O . SER A 1 94 ? -8.481 -7.463 -9.090 1.00 98.25 94 SER A O 1
ATOM 751 N N . TRP A 1 95 ? -7.965 -6.859 -6.985 1.00 98.44 95 TRP A N 1
ATOM 752 C CA . TRP A 1 95 ? -8.339 -8.139 -6.373 1.00 98.44 95 TRP A CA 1
ATOM 753 C C . TRP A 1 95 ? -9.855 -8.367 -6.407 1.00 98.44 95 TRP A C 1
ATOM 755 O O . TRP A 1 95 ? -10.326 -9.360 -6.961 1.00 98.44 95 TRP A O 1
ATOM 765 N N . LYS A 1 96 ? -10.639 -7.436 -5.849 1.00 98.12 96 LYS A N 1
ATOM 766 C CA . LYS A 1 96 ? -12.098 -7.440 -6.008 1.00 98.12 96 LYS A CA 1
ATOM 767 C C . LYS A 1 96 ? -12.509 -6.650 -7.249 1.00 98.12 96 LYS A C 1
ATOM 769 O O . LYS A 1 96 ? -11.962 -5.562 -7.446 1.00 98.12 96 LYS A O 1
ATOM 774 N N . PRO A 1 97 ? -13.469 -7.144 -8.058 1.00 96.69 97 PRO A N 1
ATOM 775 C CA . PRO A 1 97 ? -13.940 -6.445 -9.252 1.00 96.69 97 PRO A CA 1
ATOM 776 C C . PRO A 1 97 ? -14.484 -5.046 -8.950 1.00 96.69 97 PRO A C 1
ATOM 778 O O . PRO A 1 97 ? -15.306 -4.873 -8.051 1.00 96.69 97 PRO A O 1
ATOM 781 N N . VAL A 1 98 ? -14.078 -4.064 -9.755 1.00 96.25 98 VAL A N 1
ATOM 782 C CA . VAL A 1 98 ? -14.579 -2.685 -9.700 1.00 96.25 98 VAL A CA 1
ATOM 783 C C . VAL A 1 98 ? -15.397 -2.408 -10.957 1.00 96.25 98 VAL A C 1
ATOM 785 O O . VAL A 1 98 ? -14.855 -2.313 -12.055 1.00 96.25 98 VAL A O 1
ATOM 788 N N . LEU A 1 99 ? -16.714 -2.272 -10.805 1.00 94.19 99 LEU A N 1
ATOM 789 C CA . LEU A 1 99 ? -17.653 -2.131 -11.926 1.00 94.19 99 LEU A CA 1
ATOM 790 C C . LEU A 1 99 ? -17.967 -0.659 -12.227 1.00 94.19 99 LEU A C 1
ATOM 792 O O . LEU A 1 99 ? -19.121 -0.229 -12.200 1.00 94.19 99 LEU A O 1
ATOM 796 N N . CYS A 1 100 ? -16.923 0.127 -12.475 1.00 92.88 100 CYS A N 1
ATOM 797 C CA . CYS A 1 100 ? -17.044 1.516 -12.915 1.00 92.88 100 CYS A CA 1
ATOM 798 C C . CYS A 1 100 ? -16.882 1.619 -14.435 1.00 92.88 100 CYS A C 1
ATOM 800 O O . CYS A 1 100 ? -16.170 0.831 -15.048 1.00 92.88 100 CYS A O 1
ATOM 802 N N . SER A 1 101 ? -17.498 2.633 -15.048 1.00 91.94 101 SER A N 1
ATOM 803 C CA . SER A 1 101 ? -17.376 2.887 -16.494 1.00 91.94 101 SER A CA 1
ATOM 804 C C . SER A 1 101 ? -15.972 3.327 -16.926 1.00 91.94 101 SER A C 1
ATOM 806 O O . SER A 1 101 ? -15.627 3.234 -18.101 1.00 91.94 101 SER A O 1
ATOM 808 N N . LYS A 1 102 ? -15.167 3.823 -15.982 1.00 91.56 102 LYS A N 1
ATOM 809 C CA . LYS A 1 102 ? -13.760 4.196 -16.153 1.00 91.56 102 LYS A CA 1
ATOM 810 C C . LYS A 1 102 ? -12.945 3.644 -14.977 1.00 91.56 102 LYS A C 1
ATOM 812 O O . LYS A 1 102 ? -13.528 3.465 -13.903 1.00 91.56 102 LYS A O 1
ATOM 817 N N . PRO A 1 103 ? -11.626 3.416 -15.139 1.00 89.88 103 PRO A N 1
ATOM 818 C CA . PRO A 1 103 ? -10.767 2.983 -14.040 1.00 89.88 103 PRO A CA 1
ATOM 819 C C . PRO A 1 103 ? -10.853 3.935 -12.838 1.00 89.88 103 PRO A C 1
ATOM 821 O O . PRO A 1 103 ? -10.510 5.115 -12.936 1.00 89.88 103 PRO A O 1
ATOM 824 N N . ASP A 1 104 ? -11.334 3.425 -11.702 1.00 91.69 104 ASP A N 1
ATOM 825 C CA . ASP A 1 104 ? -11.443 4.188 -10.459 1.00 91.69 104 ASP A CA 1
ATOM 826 C C . ASP A 1 104 ? -11.319 3.298 -9.214 1.00 91.69 104 ASP A C 1
ATOM 828 O O . ASP A 1 104 ? -12.275 2.656 -8.777 1.00 91.69 104 ASP A O 1
ATOM 832 N N . PHE A 1 105 ? -10.137 3.311 -8.598 1.00 92.38 105 PHE A N 1
ATOM 833 C CA . PHE A 1 105 ? -9.853 2.565 -7.367 1.00 92.38 105 PHE A CA 1
ATOM 834 C C . PHE A 1 105 ? -10.399 3.220 -6.089 1.00 92.38 105 PHE A C 1
ATOM 836 O O . PHE A 1 105 ? -10.371 2.620 -5.015 1.00 92.38 105 PHE A O 1
ATOM 843 N N . HIS A 1 106 ? -10.899 4.455 -6.162 1.00 90.25 106 HIS A N 1
ATOM 844 C CA . HIS A 1 106 ? -11.359 5.211 -4.996 1.00 90.25 106 HIS A CA 1
ATOM 845 C C . HIS A 1 106 ? -12.847 4.963 -4.721 1.00 90.25 106 HIS A C 1
ATOM 847 O O . HIS A 1 106 ? -13.620 5.894 -4.509 1.00 90.25 106 HIS A O 1
ATOM 853 N N . THR A 1 107 ? -13.249 3.690 -4.738 1.00 91.06 107 THR A N 1
ATOM 854 C CA . THR A 1 107 ? -14.653 3.260 -4.748 1.00 91.06 107 THR A CA 1
ATOM 855 C C . THR A 1 107 ? -14.947 2.235 -3.641 1.00 91.06 107 THR A C 1
ATOM 857 O O . THR A 1 107 ? -15.086 1.042 -3.914 1.00 91.06 107 THR A O 1
ATOM 860 N N . PRO A 1 108 ? -15.108 2.679 -2.373 1.00 92.19 108 PRO A N 1
ATOM 861 C CA . PRO A 1 108 ? -15.259 1.786 -1.215 1.00 92.19 108 PRO A CA 1
ATOM 862 C C . PRO A 1 108 ? -16.376 0.740 -1.330 1.00 92.19 108 PRO A C 1
ATOM 864 O O . PRO A 1 108 ? -16.272 -0.336 -0.756 1.00 92.19 108 PRO A O 1
ATOM 867 N N . ARG A 1 109 ? -17.427 1.014 -2.117 1.00 94.25 109 ARG A N 1
ATOM 868 C CA . ARG A 1 109 ? -18.536 0.073 -2.363 1.00 94.25 109 ARG A CA 1
ATOM 869 C C . ARG A 1 109 ? -18.128 -1.239 -3.051 1.00 94.25 109 ARG A C 1
ATOM 871 O O . ARG A 1 109 ? -18.914 -2.175 -3.039 1.00 94.25 109 ARG A O 1
ATOM 878 N N . TYR A 1 110 ? -16.953 -1.291 -3.684 1.00 96.19 110 TYR A N 1
ATOM 879 C CA . TYR A 1 110 ? -16.416 -2.499 -4.329 1.00 96.19 110 TYR A CA 1
ATOM 880 C C . TYR A 1 110 ? -15.308 -3.171 -3.510 1.00 96.19 110 TYR A C 1
ATOM 882 O O . TYR A 1 110 ? -14.617 -4.060 -4.009 1.00 96.19 110 TYR A O 1
ATOM 890 N N . PHE A 1 111 ? -15.085 -2.736 -2.270 1.00 97.19 111 PHE A N 1
ATOM 891 C CA . PHE A 1 111 ? -14.104 -3.373 -1.403 1.00 97.19 111 PHE A CA 1
ATOM 892 C C . PHE A 1 111 ? -14.598 -4.753 -0.964 1.00 97.19 111 PHE A C 1
ATOM 894 O O . PHE A 1 111 ? -15.789 -4.976 -0.757 1.00 97.19 111 PHE A O 1
ATOM 901 N N . GLY A 1 112 ? -13.666 -5.692 -0.845 1.00 97.88 112 GLY A N 1
ATOM 902 C CA . GLY A 1 112 ? -13.913 -7.004 -0.266 1.00 97.88 112 GLY A CA 1
ATOM 903 C C . GLY A 1 112 ? -13.786 -6.973 1.245 1.00 97.88 112 GLY A C 1
ATOM 904 O O . GLY A 1 112 ? -13.167 -6.067 1.797 1.00 97.88 112 GLY A O 1
ATOM 905 N N . GLN A 1 113 ? -14.339 -7.989 1.895 1.00 97.94 113 GLN A N 1
ATOM 906 C CA . GLN A 1 113 ? -14.171 -8.195 3.326 1.00 97.94 113 GLN A CA 1
ATOM 907 C C . GLN A 1 113 ? -12.798 -8.809 3.621 1.00 97.94 113 GLN A C 1
ATOM 909 O O . GLN A 1 113 ? -12.359 -9.725 2.920 1.00 97.94 113 GLN A O 1
ATOM 914 N N . LEU A 1 114 ? -12.144 -8.296 4.658 1.00 97.50 114 LEU A N 1
ATOM 915 C CA . LEU A 1 114 ? -10.970 -8.863 5.305 1.00 97.50 114 LEU A CA 1
ATOM 916 C C . LEU A 1 114 ? -11.327 -9.117 6.768 1.00 97.50 114 LEU A C 1
ATOM 918 O O . LEU A 1 114 ? -11.814 -8.204 7.430 1.00 97.50 114 LEU A O 1
ATOM 922 N N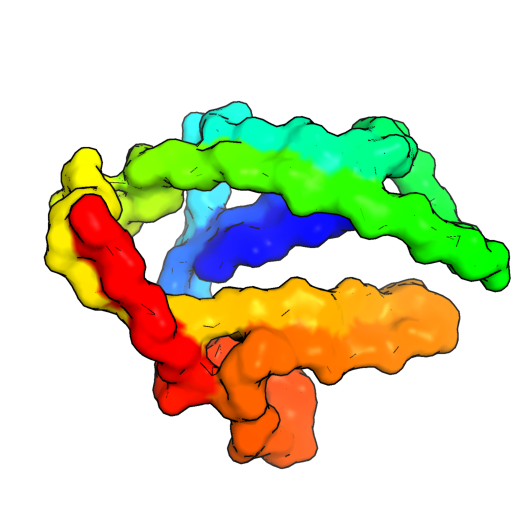 . SER A 1 115 ? -11.053 -10.317 7.265 1.00 97.19 115 SER A N 1
ATOM 923 C CA . SER A 1 115 ? -11.246 -10.660 8.675 1.00 97.19 115 SER A CA 1
ATOM 924 C C . SER A 1 115 ? -9.887 -10.930 9.300 1.00 97.19 115 SER A C 1
ATOM 926 O O . SER A 1 115 ? -9.159 -11.823 8.862 1.00 97.19 115 SER A O 1
ATOM 928 N N . PHE A 1 116 ? -9.537 -10.122 10.291 1.00 96.19 116 PHE A N 1
ATOM 929 C CA . PHE A 1 116 ? -8.318 -10.273 11.069 1.00 96.19 116 PH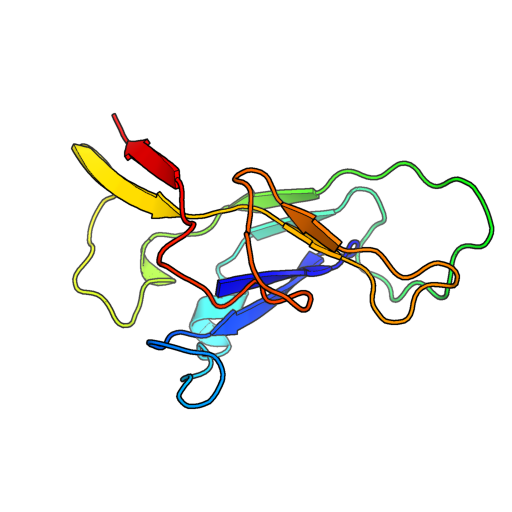E A CA 1
ATOM 930 C C . PHE A 1 116 ? -8.632 -11.128 12.299 1.00 96.19 116 PHE A C 1
ATOM 932 O O . PHE A 1 116 ? -9.559 -10.816 13.045 1.00 96.19 116 PHE A O 1
ATOM 939 N N . LEU A 1 117 ? -7.902 -12.236 12.459 1.00 92.50 117 LEU A N 1
ATOM 940 C CA . LEU A 1 117 ? -8.153 -13.244 13.495 1.00 92.50 117 LEU A CA 1
ATOM 941 C C . LEU A 1 117 ? -7.665 -12.825 14.892 1.00 92.50 117 LEU A C 1
ATOM 943 O O . LEU A 1 117 ? -6.823 -11.901 15.013 1.00 92.50 117 LEU A O 1
#

Radius of gyration: 15.51 Å; chains: 1; bounding box: 36×28×40 Å

Sequence (117 aa):
NFEINAIGTVLGAFGKDRHKRLHLPDSFLSRIETTPSLGRDSIESLDERTTWELSLVIPIETFHFSTLETLSGVDAHANFYKCGDKLKQPHFLSWKPVLCSKPDFHTPRYFGQLSFL

Foldseek 3Di:
DWDADLQGDIWDWDDLFDPDIDTQDPVQVVPKDKDHPVHNDDDDADPDDDDIDMDIDRDPCSVVVDPDPDQAQDKDWAKDWDFDCPHPDTDIDIPFDDPDPDDDRRDSVRTDIDGHD

Secondary structure (DSSP, 8-state):
-EEE-TT--EEEEESSSSSS-EEPPHHHHTTSEEEETT-SS------S-----EEEE--GGG-TTS-----TT-EEEE--EEE-TTSSS--EEESS----SS-----GGGPEEEE--

=== Feature glossary ===
Legend for the data blocks above and below:

— What the protein is —

The amino-acid sequence is the protein's primary structure: the linear order of residues from the N-terminus to the C-terminus, written in one-letter code. Everything else here — the 3D coordinates, the secondary structure, the domain annotations — is ultimately a consequence of this string.

Database cross-references. InterPro integrates a dozen domain/family signature databases into unified entries with residue-range hits. GO terms attach function/process/location labels with evidence codes. CATH codes position the fold in a four-level structural taxonomy. Organism is the NCBI-taxon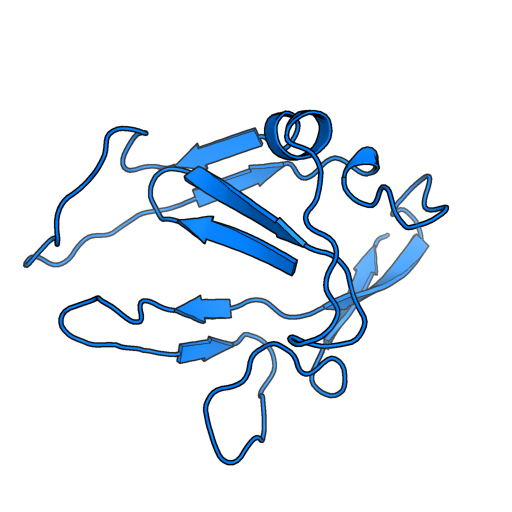omy species name.

— Where its atoms are —

The mmCIF block holds the 3D Cartesian coordinates of each backbone atom (N, Cα, C, O) in ångströms. mmCIF is the PDB's canonical archive format — a tagged-loop text representation of the atomic model.

The six renders are orthographic views along the three Cartesian axes in both directions. Representation (cartoon, sticks, or surface) and color scheme (sequence-rainbow or by-chain) vary across proteins so the training set covers all the common visualization conventions.

— Local backbone conformation —

Secondary structure is the local, repeating backbone conformation. DSSP classifies it into eight states by reading the hydrogen-bond network: three helix types (H, G, I), two β types (E, B), two non-regular types (T, S), and unstructured coil (-).

SS3 is a coarse helix/strand/coil call (letters a/b/c) made by the P-SEA algorithm from inter-Cα distances and dihedrals. It is less detailed than DSSP but needs only Cα positions.

Backbone dihedral angles. Every residue except chain termini has a φ (preceding-C → N → Cα → C) and a ψ (N → Cα → C → next-N). They are reported in degrees following the IUPAC sign convention. Secondary structure is essentially a statement about which (φ, ψ) basin each residue occupies.

— Global shape and packing —

The geometric summary reports three shape descriptors. Rg (radius of gyration) measures how spread out the Cα atoms are about their centre of mass; compact globular proteins have small Rg, elongated or unfolded ones large. Cα contacts (<8 Å, |i−j|>4) count long-range residue pairs in spatial proximity — high for tightly packed folds, near zero for rods or random coil. The bounding-box extents give the protein's footprint along x, y, z in Å.

Solvent accessibility: the surface area of each residue that a 1.4 Å water probe can touch, in Å². When only backbone atoms are present the absolute values are lower than full-atom SASA (side chains contribute most of the area) and are flagged as backbone-only.

Plot images: a contact map (which residues are close in 3D, as an N×N binary image), a Ramachandran scatter (backbone torsion angles, revealing secondary-structure composition at a glance), and — for AlphaFold structures — a PAE heatmap (pairwise prediction confidence).

— Structural neighborhood —

Foldseek's 3Di representation compresses backbone geometry into a per-residue letter drawn from a learned twenty-state alphabet. It captures the tertiary interaction pattern around each residue — which residues are packed against it in space, regardless of where they are in sequence.

Structural nearest neighbors (via Foldseek easy-search vs the PDB). Reported per hit: target PDB id, E-value, and alignment TM-score. A TM-score above ~0.5 is the conventional threshold for 'same fold'.

— Confidence and disorder —

pLDDT (predicted Local Distance Difference Test) is AlphaFold's per-residue confidence score, ranging from 0 to 100. Values above 90 indicate high confidence (typically well-packed cores); 70–90 is confident; 50–70 low confidence; below 50 usually means the region is disordered or the prediction is unreliable there. AlphaFold stores pLDDT in the mmCIF B-factor column.

For experimental (PDB) structures, the B-factor (temperature factor) quantifies the positional spread of each atom in the crystal — a combination of thermal vibration and static disorder — in units of Å². High B-factors mark flexible loops or poorly resolved regions; low B-factors mark the rigid, well-ordered core.

Predicted Aligned Error (PAE) is an AlphaFold confidence matrix: entry (i, j) is the expected error in the position of residue j, in ångströms, when the prediction is superimposed on the true structure at residue i. Low PAE within a block of residues means that block is internally rigid and well-predicted; high PAE between two blocks means their relative placement is uncertain even if each block individually is confident.